Protein AF-W2EUA5-F1 (afdb_monomer)

Solvent-accessible surface area (backbone atoms only — not comparable to full-atom values): 5438 Å² total; per-residue (Å²): 133,87,74,83,79,83,86,83,78,84,80,50,55,66,55,47,28,42,73,30,58,42,59,84,63,84,66,80,94,58,55,67,68,57,47,44,52,60,54,69,76,51,69,51,44,61,59,52,52,48,44,42,63,73,51,50,46,59,53,50,51,54,50,52,52,52,54,60,63,68,69,72,72,77,81,77,78,83,76,78,79,79,86,128

Foldseek 3Di:
DPDPDDDDDDDFLLSLCVVLVNNVDDCPPPDRVRSVVVSVPDHRPVVVVVCCVPPVVVVVVVVVVVVVVVPPPDPDDPPPPDDD

Secondary structure (DSSP, 8-state):
---------PPPHHHHHHHTT-TT---TT--HHHHHHHHHS---HHHHHHHIIIIIHHHHHHHHHHHHHHT--PPP--------

Sequence (84 aa):
MNGDQVNVRWMTEREYAKLMGAGKYKLDGLRRNQALFGFGDAVCVDVVEWLAKHYLRPLVDVAELKRASSGAQMPSEHRVCSAG

Radius of gyration: 28.81 Å; Cα contacts (8 Å, |Δi|>4): 35; chains: 1; bounding box: 52×69×82 Å

pLDDT: mean 84.53, std 17.22, range [41.62, 98.0]

Mean predicted aligned error: 11.05 Å

Structure (mmCIF, N/CA/C/O backbone):
data_AF-W2EUA5-F1
#
_entry.id   AF-W2EUA5-F1
#
loop_
_atom_site.group_PDB
_atom_site.id
_atom_site.type_symbol
_atom_site.label_atom_id
_atom_site.label_alt_id
_atom_site.label_comp_id
_atom_site.label_asym_id
_atom_site.label_entity_id
_atom_site.label_seq_id
_atom_site.pdbx_PDB_ins_code
_atom_site.Cartn_x
_atom_site.Cartn_y
_atom_site.Cartn_z
_atom_site.occupancy
_atom_site.B_iso_or_equiv
_atom_site.auth_seq_id
_atom_site.auth_comp_id
_atom_site.auth_asym_id
_atom_site.auth_atom_id
_atom_site.pdbx_PDB_model_num
ATOM 1 N N . MET A 1 1 ? -12.031 31.167 29.192 1.00 47.66 1 MET A N 1
ATOM 2 C CA . MET A 1 1 ? -11.201 30.635 28.093 1.00 47.66 1 MET A CA 1
ATOM 3 C C . MET A 1 1 ? -11.612 29.189 27.904 1.00 47.66 1 MET A C 1
ATOM 5 O O . MET A 1 1 ? -11.298 28.379 28.766 1.00 47.66 1 MET A O 1
ATOM 9 N N . ASN A 1 2 ? -12.413 28.889 26.879 1.00 52.78 2 ASN A N 1
ATOM 10 C CA . ASN A 1 2 ? -12.741 27.503 26.549 1.00 52.78 2 ASN A CA 1
ATOM 11 C C . ASN A 1 2 ? -11.457 26.881 26.001 1.00 52.78 2 ASN A C 1
ATOM 13 O O . ASN A 1 2 ? -10.998 27.279 24.938 1.00 52.78 2 ASN A O 1
ATOM 17 N N . GLY A 1 3 ? -10.815 26.018 26.787 1.00 59.31 3 GLY A N 1
ATOM 18 C CA . GLY A 1 3 ? -9.663 25.262 26.316 1.00 59.31 3 GLY A CA 1
ATOM 19 C C . GLY A 1 3 ? -10.144 24.277 25.263 1.00 59.31 3 GLY A C 1
ATOM 20 O O . GLY A 1 3 ? -10.943 23.398 25.585 1.00 59.31 3 GLY A O 1
ATOM 21 N N . ASP A 1 4 ? -9.708 24.454 24.020 1.00 72.31 4 ASP A N 1
ATOM 22 C CA . ASP A 1 4 ? -10.028 23.540 22.928 1.00 72.31 4 ASP A CA 1
ATOM 23 C C . ASP A 1 4 ? -9.593 22.118 23.313 1.00 72.31 4 ASP A C 1
ATOM 25 O O . ASP A 1 4 ? -8.406 21.824 23.471 1.00 72.31 4 ASP A O 1
ATOM 29 N N . GLN A 1 5 ? -10.568 21.230 23.525 1.00 80.06 5 GLN A N 1
ATOM 30 C CA . GLN A 1 5 ? -10.301 19.837 23.865 1.00 80.06 5 GLN A CA 1
ATOM 31 C C . GLN A 1 5 ? -9.841 19.086 22.616 1.00 80.06 5 GLN A C 1
ATOM 33 O O . GLN A 1 5 ? -10.618 18.830 21.694 1.00 80.06 5 GLN A O 1
ATOM 38 N N . VAL A 1 6 ? -8.568 18.702 22.600 1.00 86.06 6 VAL A N 1
ATOM 39 C CA . VAL A 1 6 ? -8.006 17.839 21.560 1.00 86.06 6 VAL A CA 1
ATOM 40 C C . VAL A 1 6 ? -8.459 16.397 21.805 1.00 86.06 6 VAL A C 1
ATOM 42 O O . VAL A 1 6 ? -8.118 15.797 22.822 1.00 86.06 6 VAL A O 1
ATOM 45 N N . ASN A 1 7 ? -9.205 15.824 20.855 1.00 88.19 7 ASN A N 1
ATOM 46 C CA . ASN A 1 7 ? -9.636 14.425 20.889 1.00 88.19 7 ASN A CA 1
ATOM 47 C C . ASN A 1 7 ? -8.699 13.549 20.048 1.00 88.19 7 ASN A C 1
ATOM 49 O O . ASN A 1 7 ? -8.644 13.686 18.826 1.00 88.19 7 ASN A O 1
ATOM 53 N N . VAL A 1 8 ? -7.991 12.621 20.696 1.00 92.75 8 VAL A N 1
ATOM 54 C CA . VAL A 1 8 ? -7.054 11.690 20.045 1.00 92.75 8 VAL A CA 1
ATOM 55 C C . VAL A 1 8 ? -7.611 10.267 20.088 1.00 92.75 8 VAL A C 1
ATOM 57 O O . VAL A 1 8 ? -8.127 9.825 21.113 1.00 92.75 8 VAL A O 1
ATOM 60 N N . ARG A 1 9 ? -7.485 9.526 18.979 1.00 94.00 9 ARG A N 1
ATOM 61 C CA . ARG A 1 9 ? -7.800 8.091 18.900 1.00 94.00 9 ARG A CA 1
ATOM 62 C C . ARG A 1 9 ? -6.836 7.355 17.976 1.00 94.00 9 ARG A C 1
ATOM 64 O O . ARG A 1 9 ? -6.229 7.954 17.094 1.00 94.00 9 ARG A O 1
ATOM 71 N N . TRP A 1 10 ? -6.786 6.036 18.119 1.00 92.56 10 TRP A N 1
ATOM 72 C CA . TRP A 1 10 ? -6.126 5.157 17.157 1.00 92.56 10 TRP A CA 1
ATOM 73 C C . TRP A 1 10 ? -6.821 5.170 15.791 1.00 92.56 10 TRP A C 1
ATOM 75 O O . TRP A 1 10 ? -8.049 5.308 15.697 1.00 92.56 10 TRP A O 1
ATOM 85 N N . MET A 1 11 ? -6.027 4.968 14.740 1.00 93.81 11 MET A N 1
ATOM 86 C CA . MET A 1 11 ? -6.538 4.704 13.399 1.00 93.81 11 MET A CA 1
ATOM 87 C C . MET A 1 11 ? -7.246 3.341 13.341 1.00 93.81 11 MET A C 1
ATOM 89 O O . MET A 1 11 ? -6.894 2.383 14.033 1.00 93.81 11 MET A O 1
ATOM 93 N N . THR A 1 12 ? -8.279 3.269 12.516 1.00 93.75 12 THR A N 1
ATOM 94 C CA . THR A 1 12 ? -8.981 2.041 12.140 1.00 93.75 12 THR A CA 1
ATOM 95 C C . THR A 1 12 ? -8.159 1.254 11.125 1.00 93.75 12 THR A C 1
ATOM 97 O O . THR A 1 12 ? -7.327 1.806 10.407 1.00 93.75 12 THR A O 1
ATOM 100 N N . GLU A 1 13 ? -8.441 -0.036 10.996 1.00 94.56 13 GLU A N 1
ATOM 101 C CA . GLU A 1 13 ? -7.852 -0.913 9.984 1.00 94.56 13 GLU A CA 1
ATOM 102 C C . GLU A 1 13 ? -8.020 -0.370 8.554 1.00 94.56 13 GLU A C 1
ATOM 104 O O . GLU A 1 13 ? -7.120 -0.500 7.729 1.00 94.56 13 GLU A O 1
ATOM 109 N N . ARG A 1 14 ? -9.133 0.317 8.264 1.00 94.19 14 ARG A N 1
ATOM 110 C CA . ARG 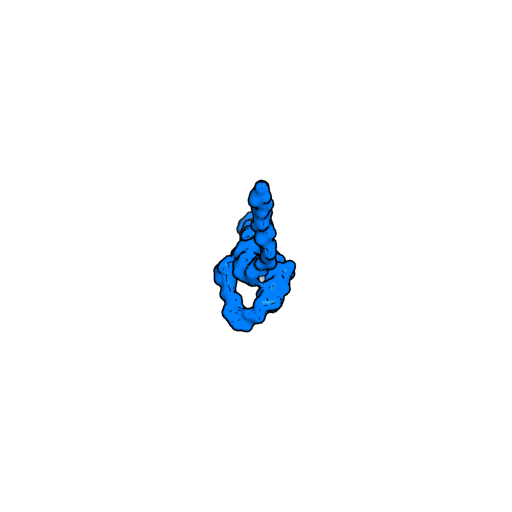A 1 14 ? -9.376 0.943 6.957 1.00 94.19 14 ARG A CA 1
ATOM 111 C C . ARG A 1 14 ? -8.542 2.206 6.743 1.00 94.19 14 ARG A C 1
ATOM 113 O O . ARG A 1 14 ? -8.136 2.476 5.615 1.00 94.19 14 ARG A O 1
ATOM 120 N N . GLU A 1 15 ? -8.319 2.993 7.792 1.00 95.19 15 GLU A N 1
ATOM 121 C CA . GLU A 1 15 ? -7.430 4.160 7.739 1.00 95.19 15 GLU A CA 1
ATOM 122 C C . GLU A 1 15 ? -5.982 3.710 7.508 1.00 95.19 15 GLU A C 1
ATOM 124 O O . GLU A 1 15 ? -5.327 4.246 6.617 1.00 95.19 15 GLU A O 1
ATOM 129 N N . TYR A 1 1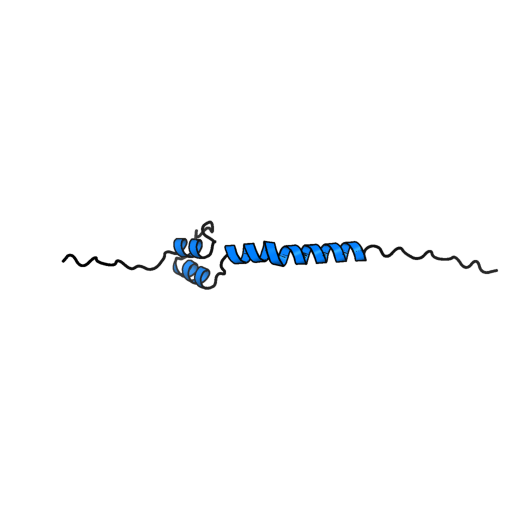6 ? -5.539 2.650 8.193 1.00 94.88 16 TYR A N 1
ATOM 130 C CA . TYR A 1 16 ? -4.248 2.006 7.931 1.00 94.88 16 TYR A CA 1
ATOM 131 C C . TYR A 1 16 ? -4.133 1.486 6.495 1.00 94.88 16 TYR A C 1
ATOM 133 O O . TYR A 1 16 ? -3.166 1.800 5.808 1.00 94.88 16 TYR A O 1
ATOM 141 N N . ALA A 1 17 ? -5.140 0.764 5.995 1.00 95.00 17 ALA A N 1
ATOM 142 C CA . ALA A 1 17 ? -5.140 0.276 4.617 1.00 95.00 17 ALA A CA 1
ATOM 143 C C . ALA A 1 17 ? -4.952 1.417 3.605 1.00 95.00 17 ALA A C 1
ATOM 145 O O . ALA A 1 17 ? -4.163 1.304 2.673 1.00 95.00 17 ALA A O 1
ATOM 146 N N . LYS A 1 18 ? -5.658 2.540 3.795 1.00 94.88 18 LYS A N 1
ATOM 147 C CA . LYS A 1 18 ? -5.520 3.725 2.937 1.00 94.88 18 LYS A CA 1
ATOM 148 C C . LYS A 1 18 ? -4.138 4.361 3.046 1.00 94.88 18 LYS A C 1
ATOM 150 O O . LYS 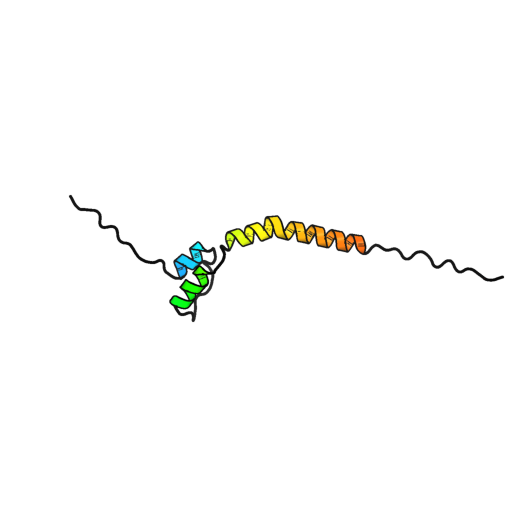A 1 18 ? -3.592 4.733 2.016 1.00 94.88 18 LYS A O 1
ATOM 155 N N . LEU A 1 19 ? -3.588 4.460 4.256 1.00 94.44 19 LEU A N 1
ATOM 156 C CA . LEU A 1 19 ? -2.245 4.992 4.489 1.00 94.44 19 LEU A CA 1
ATOM 157 C C . LEU A 1 19 ? -1.181 4.194 3.722 1.00 94.44 19 LEU A C 1
ATOM 159 O O . LEU A 1 19 ? -0.262 4.781 3.165 1.00 94.44 19 LEU A O 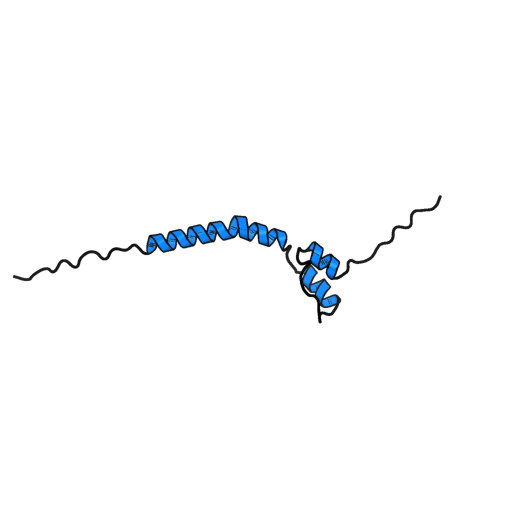1
ATOM 163 N N . MET A 1 20 ? -1.345 2.872 3.639 1.00 95.12 20 MET A N 1
ATOM 164 C CA . MET A 1 20 ? -0.430 1.981 2.917 1.00 95.12 20 MET A CA 1
ATOM 165 C C . MET A 1 20 ? -0.716 1.889 1.406 1.00 95.12 20 MET A C 1
ATOM 167 O O . MET A 1 20 ? -0.115 1.060 0.730 1.00 95.12 20 MET A O 1
ATOM 171 N N . GLY A 1 21 ? -1.649 2.677 0.856 1.00 94.25 21 GLY A N 1
ATOM 172 C CA . GLY A 1 21 ? -2.069 2.599 -0.555 1.00 94.25 21 GLY A CA 1
ATOM 173 C C . GLY A 1 21 ? -2.984 1.403 -0.883 1.00 94.25 21 GLY A C 1
ATOM 174 O O . GLY A 1 21 ? -3.425 1.217 -2.014 1.00 94.25 21 GLY A O 1
ATOM 175 N N . ALA A 1 22 ? -3.363 0.607 0.118 1.00 95.25 22 ALA A N 1
ATOM 176 C CA . ALA A 1 22 ? -4.224 -0.571 0.009 1.00 95.25 22 ALA A CA 1
ATOM 177 C C . ALA A 1 22 ? -5.706 -0.275 0.322 1.00 95.25 22 ALA A C 1
ATOM 179 O O . ALA A 1 22 ? -6.456 -1.154 0.745 1.00 95.25 22 ALA A O 1
ATOM 180 N N . GLY A 1 23 ? -6.184 0.955 0.109 1.00 93.62 23 GLY A N 1
ATOM 181 C CA . GLY A 1 23 ? -7.529 1.383 0.529 1.00 93.62 23 GLY A CA 1
ATOM 182 C C . GLY A 1 23 ? -8.706 0.608 -0.091 1.00 93.62 23 GLY A C 1
ATOM 183 O O . GLY A 1 23 ? -9.820 0.664 0.434 1.00 93.62 23 GLY A O 1
ATOM 184 N N . LYS A 1 24 ? -8.467 -0.113 -1.195 1.00 93.75 24 LYS A N 1
ATOM 185 C CA . LYS A 1 24 ? -9.445 -0.982 -1.879 1.00 93.75 24 LYS A CA 1
ATOM 186 C C . LYS A 1 24 ? -9.374 -2.450 -1.433 1.00 93.75 24 LYS A C 1
ATOM 188 O O . LYS A 1 24 ? -10.152 -3.265 -1.924 1.00 93.75 24 LYS A O 1
ATOM 193 N N . TYR A 1 25 ? -8.452 -2.796 -0.538 1.00 92.81 25 TYR A N 1
ATOM 194 C CA . TYR A 1 25 ? -8.300 -4.154 -0.036 1.00 92.81 25 TYR A CA 1
ATOM 195 C C . TYR A 1 25 ? -9.516 -4.561 0.807 1.00 92.81 25 TYR A C 1
ATOM 197 O O . TYR A 1 25 ? -10.023 -3.777 1.617 1.00 92.81 25 TYR A O 1
ATOM 205 N N . LYS A 1 26 ? -10.014 -5.783 0.594 1.00 93.62 26 LYS A N 1
ATOM 206 C CA . LYS A 1 26 ? -11.165 -6.314 1.331 1.00 93.62 26 LYS A CA 1
ATOM 207 C C . LYS A 1 26 ? -10.701 -6.832 2.688 1.00 93.62 26 LYS A C 1
ATOM 209 O O . LYS A 1 26 ? -9.807 -7.666 2.758 1.00 93.62 26 LYS A O 1
ATOM 214 N N . LEU A 1 27 ? -11.328 -6.338 3.751 1.00 92.38 27 LEU A N 1
ATOM 215 C CA . LEU A 1 27 ? -11.035 -6.730 5.137 1.00 92.38 27 LEU A CA 1
ATOM 216 C C . LEU A 1 27 ? -12.066 -7.719 5.697 1.00 92.38 27 LEU A C 1
ATOM 218 O O . LEU A 1 27 ? -12.092 -7.979 6.898 1.00 92.38 27 LEU A O 1
ATOM 222 N N . ASP A 1 28 ? -12.925 -8.256 4.832 1.00 93.00 28 ASP A N 1
ATOM 223 C CA . ASP A 1 28 ? -14.011 -9.151 5.211 1.00 93.00 28 ASP A CA 1
ATOM 224 C C . ASP A 1 28 ? -13.452 -10.439 5.833 1.00 93.00 28 ASP A C 1
ATOM 226 O O . ASP A 1 28 ? -12.550 -11.074 5.289 1.00 93.00 28 ASP A O 1
ATOM 230 N N . GLY A 1 29 ? -13.981 -10.823 6.996 1.00 91.56 29 GLY A N 1
ATOM 231 C CA . GLY A 1 29 ? -13.560 -12.033 7.710 1.00 91.56 29 GLY A CA 1
ATOM 232 C C . GLY A 1 29 ? -12.272 -11.905 8.537 1.00 91.56 29 GLY A C 1
ATOM 233 O O . GLY A 1 29 ? -11.930 -12.849 9.247 1.00 91.56 29 GLY A O 1
ATOM 234 N N . LEU A 1 30 ? -11.582 -10.758 8.516 1.00 91.25 30 LEU A N 1
ATOM 235 C CA . LEU A 1 30 ? -10.408 -10.518 9.361 1.00 91.25 30 LEU A CA 1
ATOM 236 C C . LEU A 1 30 ? -10.802 -9.955 10.727 1.00 91.25 30 LEU A C 1
ATOM 238 O O . LEU A 1 30 ? -11.641 -9.060 10.844 1.00 91.25 30 LEU A O 1
ATOM 242 N N . ARG A 1 31 ? -10.138 -10.425 11.790 1.00 93.06 31 ARG A N 1
ATOM 243 C CA . ARG A 1 31 ? -10.218 -9.748 13.090 1.00 93.06 31 ARG A CA 1
ATOM 244 C C . ARG A 1 31 ? -9.448 -8.434 13.017 1.00 93.06 31 ARG A C 1
ATOM 246 O O . ARG A 1 31 ? -8.368 -8.376 12.433 1.00 93.06 31 ARG A O 1
ATOM 253 N N . ARG A 1 32 ? -9.940 -7.408 13.714 1.00 90.75 32 ARG A N 1
ATOM 254 C CA . ARG A 1 32 ? -9.310 -6.077 13.773 1.00 90.75 32 ARG A CA 1
ATOM 255 C C . ARG A 1 32 ? -7.803 -6.127 14.047 1.00 90.75 32 ARG A C 1
ATOM 257 O O . ARG A 1 32 ? -7.034 -5.523 13.313 1.00 90.75 32 ARG A O 1
ATOM 264 N N . ASN A 1 33 ? -7.373 -6.881 15.059 1.00 91.88 33 ASN A N 1
ATOM 265 C CA . ASN A 1 33 ? -5.950 -6.969 15.407 1.00 91.88 33 ASN A CA 1
ATOM 266 C C . ASN A 1 33 ? -5.114 -7.606 14.289 1.00 91.88 33 ASN A C 1
ATOM 268 O O . ASN A 1 33 ? -4.001 -7.161 14.054 1.00 91.88 33 ASN A O 1
ATOM 272 N N . GLN A 1 34 ? -5.653 -8.595 13.565 1.00 93.75 34 GLN A N 1
ATOM 273 C CA . GLN A 1 34 ? -4.960 -9.206 12.424 1.00 93.75 34 GLN A CA 1
ATOM 274 C C . GLN A 1 34 ? -4.758 -8.190 11.302 1.00 93.75 34 GLN A C 1
ATOM 276 O O . GLN A 1 34 ? -3.671 -8.116 10.746 1.00 93.75 34 GLN A O 1
ATOM 281 N N . ALA A 1 35 ? -5.779 -7.381 11.009 1.00 93.06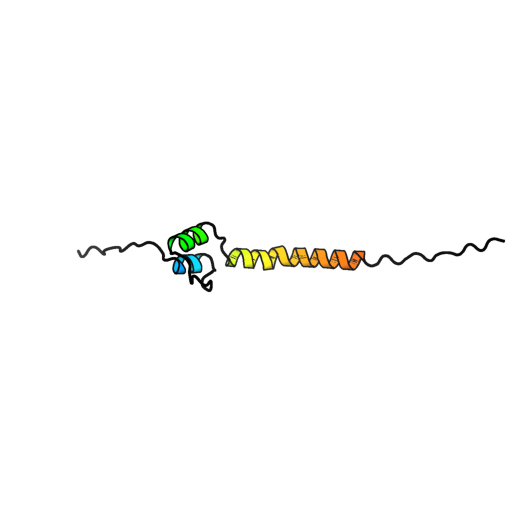 35 ALA A N 1
ATOM 282 C CA . ALA A 1 35 ? -5.666 -6.326 10.009 1.00 93.06 35 ALA A CA 1
ATOM 283 C C . ALA A 1 35 ? -4.664 -5.239 10.436 1.00 93.06 35 ALA A C 1
ATOM 285 O O . ALA A 1 35 ? -3.854 -4.810 9.626 1.00 93.06 35 ALA A O 1
ATOM 286 N N . LEU A 1 36 ? -4.672 -4.818 11.706 1.00 92.19 36 LEU A N 1
ATOM 287 C CA . LEU A 1 36 ? -3.719 -3.822 12.209 1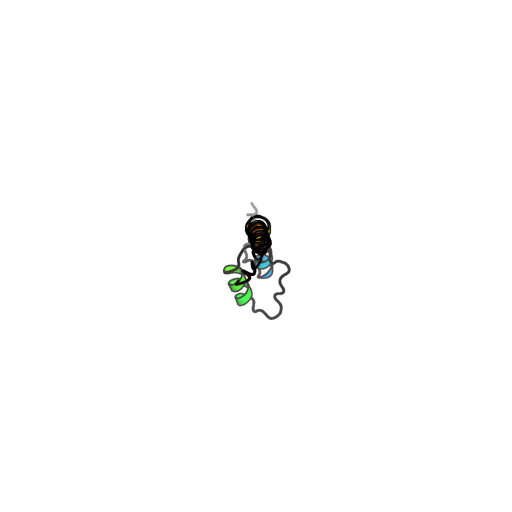.00 92.19 36 LEU A CA 1
ATOM 288 C C . LEU A 1 36 ? -2.272 -4.329 12.170 1.00 92.19 36 LEU A C 1
ATOM 290 O O . LEU A 1 36 ? -1.398 -3.605 11.704 1.00 92.19 36 LEU A O 1
ATOM 294 N N . PHE A 1 37 ? -2.018 -5.565 12.613 1.00 92.12 37 PHE A N 1
ATOM 295 C CA . PHE A 1 37 ? -0.679 -6.153 12.535 1.00 92.12 37 PHE A CA 1
ATOM 296 C C . PHE A 1 37 ? -0.241 -6.378 11.087 1.00 92.12 37 PHE A C 1
ATOM 298 O O . PHE A 1 37 ? 0.879 -6.015 10.751 1.00 92.12 37 PHE A O 1
ATOM 305 N N . GLY A 1 38 ? -1.144 -6.871 10.234 1.00 92.00 38 GLY A N 1
ATOM 306 C CA . GLY A 1 38 ? -0.884 -7.114 8.813 1.00 92.00 38 GLY A CA 1
ATOM 307 C C . GLY A 1 38 ? -0.734 -5.850 7.957 1.00 92.00 38 GLY A C 1
ATOM 308 O O . GLY A 1 38 ? -0.283 -5.923 6.821 1.00 92.00 38 GLY A O 1
ATOM 309 N N . PHE A 1 39 ? -1.149 -4.680 8.451 1.00 92.81 39 PHE A N 1
ATOM 310 C CA . PHE A 1 39 ? -0.803 -3.397 7.830 1.00 92.81 39 PHE A CA 1
ATOM 311 C C . PHE A 1 39 ? 0.424 -2.745 8.470 1.00 92.81 39 PHE A C 1
ATOM 313 O O . PHE A 1 39 ? 1.007 -1.852 7.863 1.00 92.81 39 PHE A O 1
ATOM 320 N N . GLY A 1 40 ? 0.825 -3.180 9.666 1.00 88.81 40 GLY A N 1
ATOM 321 C CA . GLY A 1 40 ? 2.042 -2.718 10.331 1.00 88.81 40 GLY A CA 1
ATOM 322 C C . GLY A 1 40 ? 3.322 -3.309 9.734 1.00 88.81 40 GLY A C 1
ATOM 323 O O . GLY A 1 40 ? 4.355 -2.649 9.761 1.00 88.81 40 GLY A O 1
ATOM 324 N N . ASP A 1 41 ? 3.252 -4.519 9.179 1.00 91.56 41 ASP A N 1
ATOM 325 C CA . ASP A 1 41 ? 4.337 -5.188 8.444 1.00 91.56 41 ASP A CA 1
ATOM 326 C C . ASP A 1 41 ? 4.253 -4.993 6.916 1.00 91.56 41 ASP A C 1
ATOM 328 O O . ASP A 1 41 ? 5.167 -5.381 6.183 1.00 91.56 41 ASP A O 1
ATOM 332 N N . ALA A 1 42 ? 3.177 -4.374 6.424 1.00 90.31 42 ALA A N 1
ATOM 333 C CA . ALA A 1 42 ? 2.978 -4.111 5.008 1.00 90.31 42 ALA A CA 1
ATOM 334 C C . ALA A 1 42 ? 3.946 -3.052 4.453 1.00 90.31 42 ALA A C 1
ATOM 336 O O . ALA A 1 42 ? 4.519 -2.224 5.162 1.00 90.31 42 ALA A O 1
ATOM 337 N N . VAL A 1 43 ? 4.069 -3.042 3.126 1.00 88.56 43 VAL A N 1
ATOM 338 C CA . VAL A 1 43 ? 4.799 -2.021 2.364 1.00 88.56 43 VAL A CA 1
ATOM 339 C C . VAL A 1 43 ? 3.835 -0.992 1.773 1.00 88.56 43 VAL A C 1
ATOM 341 O O . VAL A 1 43 ? 2.667 -1.29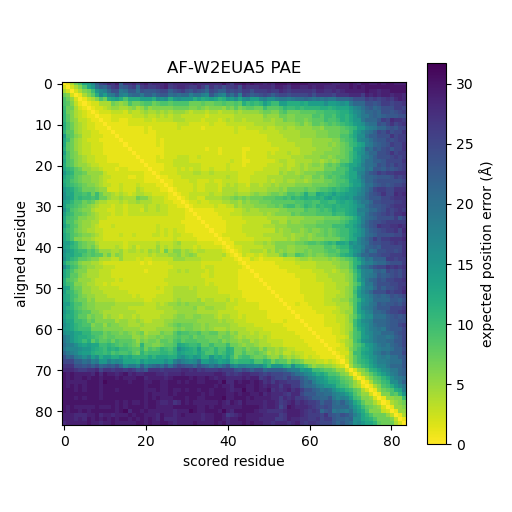3 1.528 1.00 88.56 43 VAL A O 1
ATOM 344 N N . CYS A 1 44 ? 4.323 0.223 1.512 1.00 94.88 44 CYS A N 1
ATOM 345 C CA . CYS A 1 44 ? 3.532 1.249 0.831 1.00 94.88 44 CYS A CA 1
ATOM 346 C C . CYS A 1 44 ? 3.325 0.866 -0.644 1.00 94.88 44 CYS A C 1
ATOM 348 O O . CYS A 1 44 ? 4.276 0.863 -1.431 1.00 94.88 44 CYS A O 1
ATOM 350 N N . VAL A 1 45 ? 2.083 0.539 -1.009 1.00 95.50 45 VAL A N 1
ATOM 351 C CA . VAL A 1 45 ? 1.700 0.034 -2.337 1.00 95.50 45 VAL A CA 1
ATOM 352 C C . VAL A 1 45 ? 2.108 1.004 -3.443 1.00 95.50 45 VAL A C 1
ATOM 354 O O . VAL A 1 45 ? 2.679 0.573 -4.442 1.00 95.50 45 VAL A O 1
ATOM 357 N N . ASP A 1 46 ? 1.898 2.303 -3.240 1.00 94.56 46 ASP A N 1
ATOM 358 C CA . ASP A 1 46 ? 2.187 3.326 -4.251 1.00 94.56 46 ASP A CA 1
ATOM 359 C C . ASP A 1 46 ? 3.691 3.395 -4.579 1.00 94.56 46 ASP A C 1
ATOM 361 O O . ASP A 1 46 ? 4.088 3.551 -5.736 1.00 94.56 46 ASP A O 1
ATOM 365 N N . VAL A 1 47 ? 4.554 3.203 -3.573 1.00 96.19 47 VAL A N 1
ATOM 366 C CA . VAL A 1 47 ? 6.016 3.177 -3.753 1.00 96.19 47 VAL A CA 1
ATOM 367 C C . VAL A 1 47 ? 6.444 1.936 -4.528 1.00 96.19 47 VAL A C 1
ATOM 369 O O . VAL A 1 47 ? 7.270 2.022 -5.439 1.00 96.19 47 VAL A O 1
ATOM 372 N N . VAL A 1 48 ? 5.872 0.777 -4.194 1.00 96.25 48 VAL A N 1
ATOM 373 C CA . VAL A 1 48 ? 6.155 -0.470 -4.913 1.00 96.25 48 VAL A CA 1
ATOM 374 C C . VAL A 1 48 ? 5.682 -0.370 -6.358 1.00 96.25 48 VAL A C 1
ATOM 376 O O . VAL A 1 48 ? 6.409 -0.782 -7.258 1.00 96.25 48 VAL A O 1
ATOM 379 N N . GLU A 1 49 ? 4.508 0.214 -6.609 1.00 97.00 49 GLU A N 1
ATOM 380 C CA . GLU A 1 49 ? 4.006 0.442 -7.963 1.00 97.00 49 GLU A CA 1
ATOM 381 C C . GLU A 1 49 ? 4.955 1.340 -8.768 1.00 97.00 49 GLU A C 1
ATOM 383 O O . GLU A 1 49 ? 5.288 1.017 -9.913 1.00 97.00 49 GLU A O 1
ATOM 388 N N . TRP A 1 50 ? 5.433 2.432 -8.167 1.00 97.38 50 TRP A N 1
ATOM 389 C CA . TRP A 1 50 ? 6.406 3.318 -8.797 1.00 97.38 50 TRP A CA 1
ATOM 390 C C . TRP A 1 50 ? 7.711 2.583 -9.125 1.00 97.38 50 TRP A C 1
ATOM 392 O O . TRP A 1 50 ? 8.167 2.623 -10.269 1.00 97.38 50 TRP A O 1
ATOM 402 N N . LEU A 1 51 ? 8.280 1.844 -8.165 1.00 98.00 51 LEU A N 1
ATOM 403 C CA . LEU A 1 51 ? 9.509 1.073 -8.377 1.00 98.00 51 LEU A CA 1
ATOM 404 C C . LEU A 1 51 ? 9.316 0.036 -9.482 1.00 98.00 51 LEU A C 1
ATOM 406 O O . LEU A 1 51 ? 10.170 -0.152 -10.347 1.00 98.00 51 LEU A O 1
ATOM 410 N N . ALA A 1 52 ? 8.162 -0.618 -9.488 1.00 97.44 52 ALA A N 1
ATOM 411 C CA . ALA A 1 52 ? 7.839 -1.593 -10.499 1.00 97.44 52 ALA A CA 1
ATOM 412 C C . ALA A 1 52 ? 7.845 -0.942 -11.893 1.00 97.44 52 ALA A C 1
ATOM 414 O O . ALA A 1 52 ? 8.526 -1.445 -12.785 1.00 97.44 52 ALA A O 1
ATOM 415 N N . LYS A 1 53 ? 7.168 0.202 -12.063 1.00 97.75 53 LYS A N 1
ATOM 416 C CA . LYS A 1 53 ? 7.094 0.976 -13.318 1.00 97.75 53 LYS A CA 1
ATOM 417 C C . LYS A 1 53 ? 8.440 1.519 -13.790 1.00 97.75 53 LYS A C 1
ATOM 419 O O . LYS A 1 53 ? 8.754 1.389 -14.966 1.00 97.75 53 LYS A O 1
ATOM 424 N N . HIS A 1 54 ? 9.217 2.118 -12.896 1.00 97.69 54 HIS A N 1
ATOM 425 C CA . HIS A 1 54 ? 10.383 2.915 -13.285 1.00 97.69 54 HIS A CA 1
ATOM 426 C C . HIS A 1 54 ? 11.717 2.190 -13.134 1.00 97.69 54 HIS A C 1
ATOM 428 O O . HIS A 1 54 ? 12.700 2.608 -13.737 1.00 97.69 54 HIS A O 1
ATOM 434 N N . TYR A 1 55 ? 11.759 1.105 -12.363 1.00 96.44 55 TYR A N 1
ATOM 435 C CA . TYR A 1 55 ? 12.975 0.330 -12.144 1.00 96.44 55 TYR A CA 1
ATOM 436 C C . TYR A 1 55 ? 12.843 -1.090 -12.688 1.00 96.44 55 TYR A C 1
ATOM 438 O O . TYR A 1 55 ? 13.653 -1.510 -13.507 1.00 96.44 55 TYR A O 1
ATOM 446 N N . LEU A 1 56 ? 11.793 -1.825 -12.306 1.00 96.94 56 LEU A N 1
ATOM 447 C CA . LEU A 1 56 ? 11.684 -3.238 -12.686 1.00 96.94 56 LEU A CA 1
ATOM 448 C C . LEU A 1 56 ? 11.315 -3.436 -14.160 1.00 96.94 56 LEU A C 1
ATOM 450 O O . LEU A 1 56 ? 11.928 -4.275 -14.812 1.00 96.94 56 LEU A O 1
ATOM 454 N N . ARG A 1 57 ? 10.341 -2.687 -14.700 1.00 97.75 57 ARG A N 1
ATOM 455 C CA . ARG A 1 57 ? 9.946 -2.816 -16.118 1.00 97.75 57 ARG A CA 1
ATOM 456 C C . ARG A 1 57 ? 11.122 -2.595 -17.085 1.00 97.75 57 ARG A C 1
ATOM 458 O O . ARG A 1 57 ? 11.387 -3.514 -17.852 1.00 97.75 57 ARG A O 1
ATOM 465 N N . PRO A 1 58 ? 11.898 -1.496 -16.999 1.00 96.88 58 PRO A N 1
ATOM 466 C CA . PRO A 1 58 ? 13.034 -1.290 -17.900 1.00 96.88 58 PRO A CA 1
ATOM 467 C C . PRO A 1 58 ? 14.074 -2.416 -17.850 1.00 96.88 58 PRO A C 1
ATOM 469 O O . PRO A 1 58 ? 14.648 -2.782 -18.873 1.00 96.88 58 PRO A O 1
ATOM 472 N N . LEU A 1 59 ? 14.318 -2.989 -16.667 1.00 96.69 59 LEU A N 1
ATOM 473 C CA . LEU A 1 59 ? 15.264 -4.095 -16.511 1.00 96.69 59 LEU A CA 1
ATOM 474 C C . LEU A 1 59 ? 14.763 -5.381 -17.173 1.00 96.69 59 LEU A C 1
ATOM 476 O O . LEU A 1 59 ? 15.555 -6.093 -17.791 1.00 96.69 59 LEU A O 1
ATOM 480 N N . VAL A 1 60 ? 13.463 -5.663 -17.058 1.00 96.81 60 VAL A N 1
ATOM 481 C CA . VAL A 1 60 ? 12.830 -6.796 -17.741 1.00 96.81 60 VAL A CA 1
ATOM 482 C C . VAL A 1 60 ? 12.895 -6.595 -19.249 1.00 96.81 60 VAL A C 1
ATOM 484 O O . VAL A 1 60 ? 13.362 -7.490 -19.943 1.00 96.81 60 VAL A O 1
ATOM 487 N N . ASP A 1 61 ? 12.542 -5.412 -19.751 1.00 96.00 61 ASP A N 1
ATOM 488 C CA . ASP A 1 61 ? 12.570 -5.124 -21.188 1.00 96.00 61 ASP A CA 1
ATOM 489 C C . ASP A 1 61 ? 13.977 -5.340 -21.769 1.00 96.00 61 ASP A C 1
ATOM 491 O O . ASP A 1 61 ? 14.148 -6.039 -22.767 1.00 96.00 61 ASP A O 1
ATOM 495 N N . VAL A 1 62 ? 15.020 -4.832 -21.101 1.00 95.31 62 VAL A N 1
ATOM 496 C CA . VAL A 1 62 ? 16.417 -5.059 -21.515 1.00 95.31 62 VAL A CA 1
ATOM 497 C C . VAL A 1 62 ? 16.784 -6.546 -21.493 1.00 95.31 62 VAL A C 1
ATOM 499 O O . VAL A 1 62 ? 17.511 -7.011 -22.376 1.00 95.31 62 VAL A O 1
ATOM 502 N N . ALA A 1 63 ? 16.319 -7.301 -20.497 1.00 94.50 63 ALA A N 1
ATOM 503 C CA . ALA A 1 63 ? 16.571 -8.735 -20.422 1.00 94.50 63 ALA A CA 1
ATOM 504 C C . ALA A 1 63 ? 15.890 -9.492 -21.574 1.00 94.50 63 ALA A C 1
ATOM 506 O O . ALA A 1 63 ? 16.530 -10.336 -22.203 1.00 94.50 63 ALA A O 1
ATOM 507 N N . GLU A 1 64 ? 14.644 -9.153 -21.902 1.00 94.50 64 GLU A N 1
ATOM 508 C CA . GLU A 1 64 ? 13.899 -9.757 -23.010 1.00 94.50 64 GLU A CA 1
ATOM 509 C C . GLU A 1 64 ? 14.536 -9.426 -24.370 1.00 94.50 64 GLU A C 1
ATOM 511 O O . GLU A 1 64 ? 14.739 -10.330 -25.185 1.00 94.50 64 GLU A O 1
ATOM 516 N N . LEU A 1 65 ? 14.976 -8.178 -24.597 1.00 92.94 65 LEU A N 1
ATOM 517 C CA . LEU A 1 65 ? 15.727 -7.813 -25.807 1.00 92.94 65 LEU A CA 1
ATOM 518 C C . LEU A 1 65 ? 17.028 -8.617 -25.940 1.00 92.94 65 LEU A C 1
ATOM 520 O O . LEU A 1 65 ? 17.336 -9.128 -27.020 1.00 92.94 65 LEU A O 1
ATOM 524 N N . LYS A 1 66 ? 17.789 -8.765 -24.846 1.00 92.69 66 LYS A N 1
ATOM 525 C CA . LYS A 1 66 ? 19.016 -9.576 -24.846 1.00 92.69 66 LYS A CA 1
ATOM 526 C C . LYS A 1 66 ? 18.714 -11.018 -25.241 1.00 92.69 66 LYS A C 1
ATOM 528 O O . LYS A 1 66 ? 19.382 -11.544 -26.129 1.00 92.69 66 LYS A O 1
ATOM 533 N N . ARG A 1 67 ? 17.677 -11.630 -24.664 1.00 91.06 67 ARG A N 1
ATOM 534 C CA . ARG A 1 67 ? 17.259 -13.000 -25.004 1.00 91.06 67 ARG A CA 1
ATOM 535 C C . ARG A 1 67 ? 16.865 -13.145 -26.469 1.00 91.06 67 ARG A C 1
ATOM 537 O O . ARG A 1 67 ? 17.310 -14.093 -27.110 1.00 91.06 67 ARG A O 1
ATOM 544 N N . ALA A 1 68 ? 16.103 -12.195 -27.010 1.00 86.69 68 ALA A N 1
ATOM 545 C CA . ALA A 1 68 ? 15.719 -12.192 -28.419 1.00 86.69 68 ALA A CA 1
ATOM 546 C C . ALA A 1 68 ? 16.943 -12.100 -29.348 1.00 86.69 68 ALA A C 1
ATOM 548 O O . ALA A 1 68 ? 17.028 -12.822 -30.338 1.00 86.69 68 ALA A O 1
ATOM 549 N N . SER A 1 69 ? 17.933 -11.273 -28.993 1.00 82.81 69 SER A N 1
ATOM 550 C CA . SER A 1 69 ? 19.176 -11.141 -29.766 1.00 82.81 69 SER A CA 1
ATOM 551 C C . SER A 1 69 ? 20.097 -12.368 -29.677 1.00 82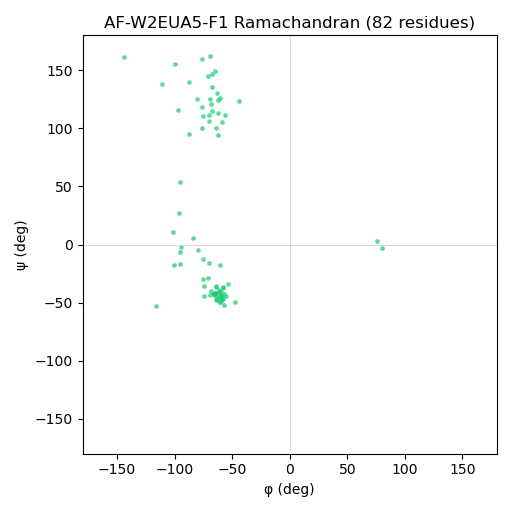.81 69 SER A C 1
ATOM 553 O O . SER A 1 69 ? 20.805 -12.674 -30.631 1.00 82.81 69 SER A O 1
ATOM 555 N N . SER A 1 70 ? 20.059 -13.119 -28.570 1.00 77.94 70 SER A N 1
ATOM 556 C CA . SER A 1 70 ? 20.834 -14.359 -28.399 1.00 77.94 70 SER A CA 1
ATOM 557 C C . SER A 1 70 ? 20.268 -15.557 -29.179 1.00 77.94 70 SER A C 1
ATOM 559 O O . SER A 1 70 ? 20.952 -16.568 -29.308 1.00 77.94 70 SER A O 1
ATOM 561 N N . GLY A 1 71 ? 19.042 -15.461 -29.712 1.00 60.22 71 GLY A N 1
ATOM 562 C CA . GLY A 1 71 ? 18.402 -16.503 -30.526 1.00 60.22 71 GLY A CA 1
ATOM 563 C C . GLY A 1 71 ? 18.853 -16.557 -31.994 1.00 60.22 71 GLY A C 1
ATOM 564 O O . GLY A 1 71 ? 18.441 -17.460 -32.717 1.00 60.22 71 GLY A O 1
ATOM 565 N N . ALA A 1 72 ? 19.701 -15.629 -32.448 1.00 55.75 72 ALA A N 1
ATOM 566 C CA . ALA A 1 72 ? 20.216 -15.578 -33.818 1.00 55.75 72 ALA A CA 1
ATOM 567 C C . ALA A 1 72 ? 21.589 -16.269 -33.959 1.00 55.75 72 ALA A C 1
ATOM 569 O O . ALA A 1 72 ? 22.541 -15.678 -34.462 1.00 55.75 72 ALA A O 1
ATOM 570 N N . GLN A 1 73 ? 21.718 -17.528 -33.528 1.00 57.16 73 GLN A N 1
ATOM 571 C CA . GLN A 1 73 ? 22.845 -18.368 -33.947 1.00 57.16 73 GLN A CA 1
ATOM 572 C C . GLN A 1 73 ? 22.450 -19.062 -35.256 1.00 57.16 73 GLN A C 1
ATOM 574 O O . GLN A 1 73 ? 21.794 -20.101 -35.249 1.00 57.16 73 GLN A O 1
ATOM 579 N N . MET A 1 74 ? 22.832 -18.470 -36.388 1.00 48.53 74 MET A N 1
ATOM 580 C CA . MET A 1 74 ? 22.756 -19.139 -37.689 1.00 48.53 74 MET A CA 1
ATOM 581 C C . MET A 1 74 ? 23.673 -20.376 -37.653 1.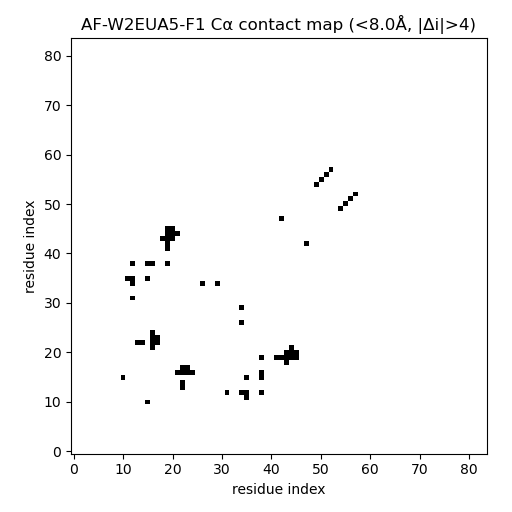00 48.53 74 MET A C 1
ATOM 583 O O . MET A 1 74 ? 24.859 -20.226 -37.336 1.00 48.53 74 MET A O 1
ATOM 587 N N . PRO A 1 75 ? 23.177 -21.595 -37.935 1.00 46.59 75 PRO A N 1
ATOM 588 C CA . PRO A 1 75 ? 24.040 -22.763 -38.014 1.00 46.59 75 PRO A CA 1
ATOM 589 C C . PRO A 1 75 ? 24.943 -22.618 -39.242 1.00 46.59 75 PRO A C 1
ATOM 591 O O . PRO A 1 75 ? 24.463 -22.475 -40.365 1.00 46.59 75 PRO A O 1
ATOM 594 N N . SER A 1 76 ? 26.260 -22.622 -39.022 1.00 53.88 76 SER A N 1
ATOM 595 C CA . SER A 1 76 ? 27.245 -22.628 -40.100 1.00 53.88 76 SER A CA 1
ATOM 596 C C . SER A 1 76 ? 27.065 -23.888 -40.938 1.00 53.88 76 SER A C 1
ATOM 598 O O . SER A 1 76 ? 27.066 -24.996 -40.401 1.00 53.88 76 SER A O 1
ATOM 600 N N . GLU A 1 77 ? 26.911 -23.689 -42.241 1.00 47.94 77 GLU A N 1
ATOM 601 C CA . GLU A 1 77 ? 26.718 -24.711 -43.259 1.00 47.94 77 GLU A CA 1
ATOM 602 C C . GLU A 1 77 ? 27.667 -25.901 -43.055 1.00 47.94 77 GLU A C 1
ATOM 604 O O . GLU A 1 77 ? 28.892 -25.754 -43.019 1.00 47.94 77 GLU A O 1
ATOM 609 N N . HIS A 1 78 ? 27.092 -27.099 -42.938 1.00 47.12 78 HIS A N 1
ATOM 610 C CA . HIS A 1 78 ? 27.836 -28.346 -43.040 1.00 47.12 78 HIS A CA 1
ATOM 611 C C . HIS A 1 78 ? 28.439 -28.432 -44.446 1.00 47.12 78 HIS A C 1
ATOM 613 O O . HIS A 1 78 ? 27.796 -28.887 -45.392 1.00 47.12 78 HIS A O 1
ATOM 619 N N . ARG A 1 79 ? 29.692 -27.992 -44.591 1.00 55.38 79 ARG A N 1
ATOM 620 C CA . ARG A 1 79 ? 30.505 -28.279 -45.771 1.00 55.38 79 ARG A CA 1
ATOM 621 C C . ARG A 1 79 ? 30.727 -29.788 -45.826 1.00 55.38 79 ARG A C 1
ATOM 623 O O . ARG A 1 79 ? 31.563 -30.330 -45.108 1.00 55.38 79 ARG A O 1
ATOM 630 N N . VAL A 1 80 ? 29.953 -30.457 -46.673 1.00 56.44 80 VAL A N 1
ATOM 631 C CA . VAL A 1 80 ? 30.201 -31.833 -47.102 1.00 56.44 80 VAL A CA 1
ATOM 632 C C . VAL A 1 80 ? 31.579 -31.861 -47.766 1.00 56.44 80 VAL A C 1
ATOM 634 O O . VAL A 1 80 ? 31.748 -31.368 -48.878 1.00 56.44 80 VAL A O 1
ATOM 637 N N . CYS A 1 81 ? 32.583 -32.404 -47.076 1.00 46.88 81 CYS A N 1
ATOM 638 C CA . CYS A 1 81 ? 33.816 -32.831 -47.726 1.00 46.88 81 CYS A CA 1
ATOM 639 C C . CYS A 1 81 ? 33.522 -34.154 -48.437 1.00 46.88 81 CYS A C 1
ATOM 641 O O . CYS A 1 81 ? 33.465 -35.209 -47.810 1.00 46.88 81 CYS A O 1
ATOM 643 N N . SER A 1 82 ? 33.301 -34.083 -49.747 1.00 52.19 82 SER A N 1
ATOM 644 C CA . SER A 1 82 ? 33.334 -35.235 -50.643 1.00 52.19 82 SER A CA 1
ATOM 645 C C . SER A 1 82 ? 34.739 -35.840 -50.628 1.00 52.19 82 SER A C 1
ATOM 647 O O . SER A 1 82 ? 35.691 -35.195 -51.071 1.00 52.19 82 SER A O 1
ATOM 649 N N . ALA A 1 83 ? 34.859 -37.054 -50.095 1.00 48.47 83 ALA A N 1
ATOM 650 C CA . ALA A 1 83 ? 36.054 -37.874 -50.223 1.00 48.47 83 ALA A CA 1
ATOM 651 C C . ALA A 1 83 ? 36.194 -38.337 -51.681 1.00 48.47 83 ALA A C 1
ATOM 653 O O . ALA A 1 83 ? 35.260 -38.916 -52.240 1.00 48.47 83 ALA A O 1
ATOM 654 N N . GLY A 1 84 ? 37.349 -38.046 -52.272 1.00 41.62 84 GLY A N 1
ATOM 655 C CA . GLY A 1 84 ? 37.871 -38.650 -53.493 1.00 41.62 84 GLY A CA 1
ATOM 656 C C . GLY A 1 84 ? 39.236 -39.248 -53.197 1.00 41.62 84 GLY A C 1
ATOM 657 O O . GLY A 1 84 ? 39.879 -38.756 -52.238 1.00 41.62 84 GLY A O 1
#